Protein AF-A0A662S8I2-F1 (afdb_monomer)

Nearest PDB structures (foldseek):
  1de4-assembly2_G-2  TM=3.226E-01  e=2.485E+00  Homo sapiens
  5y8v-assembly4_D  TM=2.683E-01  e=1.606E+00  Homo sapiens
  8b0f-assembly1_B  TM=3.670E-01  e=4.637E+00  Homo sapiens
  6h04-assembly1_D  TM=2.759E-01  e=5.951E+00  Homo sapiens

Structure (mmCIF, N/CA/C/O backbone):
data_AF-A0A662S8I2-F1
#
_entry.id   AF-A0A662S8I2-F1
#
loop_
_atom_site.group_PDB
_atom_site.id
_atom_site.type_symbol
_atom_site.label_atom_id
_atom_site.label_alt_id
_atom_site.label_comp_id
_atom_site.label_asym_id
_atom_site.label_entity_id
_atom_site.label_seq_id
_atom_site.pdbx_PDB_ins_code
_atom_site.Cartn_x
_atom_site.Cartn_y
_atom_site.Cartn_z
_atom_site.occupancy
_atom_site.B_iso_or_equiv
_atom_site.auth_seq_id
_atom_site.auth_comp_id
_atom_site.auth_asym_id
_atom_site.auth_atom_id
_atom_site.pdbx_PDB_model_num
ATOM 1 N N . MET A 1 1 ? 33.371 -8.938 -12.521 1.00 45.00 1 MET A N 1
ATOM 2 C CA . MET A 1 1 ? 31.920 -8.757 -12.318 1.00 45.00 1 MET A CA 1
ATOM 3 C C . MET A 1 1 ? 31.201 -9.577 -13.360 1.00 45.00 1 MET A C 1
ATOM 5 O O . MET A 1 1 ? 31.272 -9.256 -14.539 1.00 45.00 1 MET A O 1
ATOM 9 N N . ASN A 1 2 ? 30.640 -10.706 -12.945 1.00 47.78 2 ASN A N 1
ATOM 10 C CA . ASN A 1 2 ? 29.998 -11.650 -13.845 1.00 47.78 2 ASN A CA 1
ATOM 11 C C . ASN A 1 2 ? 28.535 -11.199 -14.022 1.00 47.78 2 ASN A C 1
ATOM 13 O O . ASN A 1 2 ? 27.664 -11.604 -13.263 1.00 47.78 2 ASN A O 1
ATOM 17 N N . GLU A 1 3 ? 28.256 -10.326 -14.998 1.00 57.41 3 GLU A N 1
ATOM 18 C CA . GLU A 1 3 ? 26.888 -9.847 -15.317 1.00 57.41 3 GLU A CA 1
ATOM 19 C C . GLU A 1 3 ? 25.915 -10.981 -15.718 1.00 57.41 3 GLU A C 1
ATOM 21 O O . GLU A 1 3 ? 24.710 -10.778 -15.842 1.00 57.41 3 GLU A O 1
ATOM 26 N N . SER A 1 4 ? 26.432 -12.198 -15.887 1.00 59.97 4 SER A N 1
ATOM 27 C CA . SER A 1 4 ? 25.782 -13.375 -16.465 1.00 59.97 4 SER A CA 1
ATOM 28 C C . SER A 1 4 ? 24.692 -14.037 -15.606 1.00 59.97 4 SER A C 1
ATOM 30 O O . SER A 1 4 ? 24.066 -14.985 -16.075 1.00 59.97 4 SER A O 1
ATOM 32 N N . LYS A 1 5 ? 24.448 -13.589 -14.366 1.00 78.44 5 LYS A N 1
ATOM 33 C CA . LYS A 1 5 ? 23.486 -14.223 -13.436 1.00 78.44 5 LYS A CA 1
ATOM 34 C C . LYS A 1 5 ? 22.372 -13.290 -12.951 1.00 78.44 5 LYS A C 1
ATOM 36 O O . LYS A 1 5 ? 21.884 -13.428 -11.834 1.00 78.44 5 LYS A O 1
ATOM 41 N N . LYS A 1 6 ? 21.970 -12.321 -13.776 1.00 86.62 6 LYS A N 1
ATOM 42 C CA . LYS A 1 6 ? 20.881 -11.390 -13.453 1.00 86.62 6 LYS A CA 1
ATOM 43 C C . LYS A 1 6 ? 19.730 -11.516 -14.443 1.00 86.62 6 LYS A C 1
ATOM 45 O O . LYS A 1 6 ? 19.941 -11.601 -15.653 1.00 86.62 6 LYS A O 1
ATOM 50 N N . ARG A 1 7 ? 18.493 -11.489 -13.947 1.00 91.81 7 ARG A N 1
ATOM 51 C CA . ARG A 1 7 ? 17.269 -11.478 -14.756 1.00 91.81 7 ARG A CA 1
ATOM 52 C C . ARG A 1 7 ? 16.369 -10.333 -14.314 1.00 91.81 7 ARG A C 1
ATOM 54 O O . ARG A 1 7 ? 15.889 -10.325 -13.189 1.00 91.81 7 ARG A O 1
ATOM 61 N N . ILE A 1 8 ? 16.096 -9.401 -15.226 1.00 94.31 8 ILE A N 1
ATOM 62 C CA . ILE A 1 8 ? 15.197 -8.267 -14.983 1.00 94.31 8 ILE A CA 1
ATOM 63 C C . ILE A 1 8 ? 13.854 -8.516 -15.671 1.00 94.31 8 ILE A C 1
ATOM 65 O O . ILE A 1 8 ? 13.811 -8.909 -16.837 1.00 94.31 8 ILE A O 1
ATOM 69 N N . SER A 1 9 ? 12.761 -8.256 -14.959 1.00 95.12 9 SER A N 1
ATOM 70 C CA . SER A 1 9 ? 11.401 -8.192 -15.503 1.00 95.12 9 SER A CA 1
ATOM 71 C C . SER A 1 9 ? 10.768 -6.848 -15.158 1.00 95.12 9 SER A C 1
ATOM 73 O O . SER A 1 9 ? 10.925 -6.352 -14.043 1.00 95.12 9 SER A O 1
ATOM 75 N N . ILE A 1 10 ? 10.057 -6.250 -16.117 1.00 96.62 10 ILE A N 1
ATOM 76 C CA . ILE A 1 10 ? 9.395 -4.953 -15.948 1.00 96.62 10 ILE A CA 1
ATOM 77 C C . ILE A 1 10 ? 7.892 -5.143 -16.097 1.00 96.62 10 ILE A C 1
ATOM 79 O O . ILE A 1 10 ? 7.423 -5.621 -17.129 1.00 96.62 10 ILE A O 1
ATOM 83 N N . PHE A 1 11 ? 7.144 -4.694 -15.096 1.00 97.50 11 PHE A N 1
ATOM 84 C CA . PHE A 1 11 ? 5.689 -4.646 -15.123 1.00 97.50 11 PHE A CA 1
ATOM 85 C C . PHE A 1 11 ? 5.207 -3.198 -15.081 1.00 97.50 11 PHE A C 1
ATOM 87 O O . PHE A 1 11 ? 5.852 -2.315 -14.509 1.00 97.50 11 PHE A O 1
ATOM 94 N N . THR A 1 12 ? 4.052 -2.953 -15.695 1.00 97.56 12 THR A N 1
ATOM 95 C CA . THR A 1 12 ? 3.371 -1.656 -15.648 1.00 97.56 12 THR A CA 1
ATOM 96 C C . THR A 1 12 ? 2.039 -1.824 -14.941 1.00 97.56 12 THR A C 1
ATOM 98 O O . THR A 1 12 ? 1.290 -2.753 -15.232 1.00 97.56 12 TH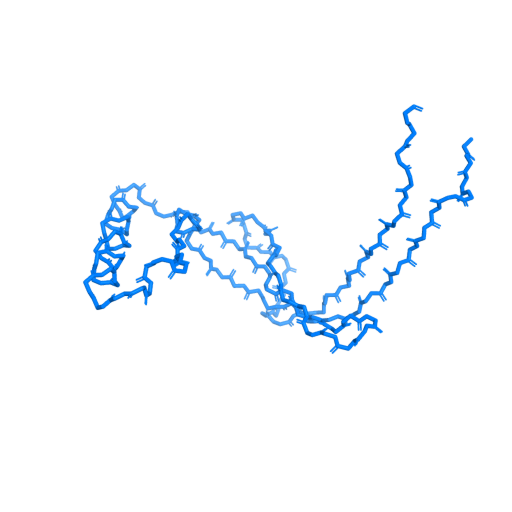R A O 1
ATOM 101 N N . GLY A 1 13 ? 1.746 -0.911 -14.025 1.00 96.88 13 GLY A N 1
ATOM 102 C CA . GLY A 1 13 ? 0.522 -0.898 -13.244 1.00 96.88 13 GLY A CA 1
ATOM 103 C C . GLY A 1 13 ? 0.056 0.517 -12.939 1.00 96.88 13 GLY A C 1
ATOM 104 O O . GLY A 1 13 ? 0.516 1.502 -13.530 1.00 96.88 13 GLY A O 1
ATOM 105 N N . GLN A 1 14 ? -0.860 0.614 -11.987 1.00 97.94 14 GLN A N 1
ATOM 106 C CA . GLN A 1 14 ? -1.355 1.878 -11.454 1.00 97.94 14 GLN A CA 1
ATOM 107 C C . GLN A 1 14 ? -1.008 1.967 -9.973 1.00 97.94 14 GLN A C 1
ATOM 109 O O . GLN A 1 14 ? -0.988 0.953 -9.279 1.00 97.94 14 GLN A O 1
ATOM 114 N N . ALA A 1 15 ? -0.728 3.177 -9.507 1.00 97.56 15 ALA A N 1
ATOM 115 C CA . ALA A 1 15 ? -0.581 3.486 -8.097 1.00 97.56 15 ALA A CA 1
ATOM 116 C C . ALA A 1 15 ? -1.636 4.512 -7.695 1.00 97.56 15 ALA A C 1
ATOM 118 O O . ALA A 1 15 ? -1.753 5.561 -8.334 1.00 97.56 15 ALA A O 1
ATOM 119 N N . ARG A 1 16 ? -2.374 4.211 -6.628 1.00 97.50 16 ARG A N 1
ATOM 120 C CA . ARG A 1 16 ? -3.268 5.163 -5.976 1.00 97.50 16 ARG A CA 1
ATOM 121 C C . ARG A 1 16 ? -2.565 5.753 -4.759 1.00 97.50 16 ARG A C 1
ATOM 123 O O . ARG A 1 16 ? -2.246 5.030 -3.819 1.00 97.50 16 ARG A O 1
ATOM 130 N N . ILE A 1 17 ? -2.322 7.054 -4.794 1.00 96.44 17 ILE A N 1
ATOM 131 C CA . ILE A 1 17 ? -1.761 7.830 -3.694 1.00 96.44 17 ILE A CA 1
ATOM 132 C C . ILE A 1 17 ? -2.855 8.041 -2.649 1.00 96.44 17 ILE A C 1
ATOM 134 O O . ILE A 1 17 ? -3.980 8.421 -2.977 1.00 96.44 17 ILE A O 1
ATOM 138 N N . GLY A 1 18 ? -2.529 7.772 -1.390 1.00 92.75 18 GLY A N 1
ATOM 139 C CA . GLY A 1 18 ? -3.428 7.962 -0.264 1.00 92.75 18 GLY A CA 1
ATOM 140 C C . GLY A 1 18 ? -2.687 8.414 0.984 1.00 92.75 18 GLY A C 1
ATOM 141 O O . GLY A 1 18 ? -1.491 8.172 1.147 1.00 92.75 18 GLY A O 1
ATOM 142 N N . GLU A 1 19 ? -3.428 9.066 1.872 1.00 91.06 19 GLU A N 1
ATOM 143 C CA . GLU A 1 19 ? -2.975 9.404 3.217 1.00 91.06 19 GLU A CA 1
ATOM 144 C C . GLU A 1 19 ? -3.435 8.323 4.191 1.00 91.06 19 GLU A C 1
ATOM 146 O O . GLU A 1 19 ? -4.607 7.942 4.216 1.00 91.06 19 GLU A O 1
ATOM 151 N N . ILE A 1 20 ? -2.512 7.857 5.024 1.00 87.44 20 ILE A N 1
ATOM 152 C CA . ILE A 1 20 ? -2.800 7.014 6.176 1.00 87.44 20 ILE A CA 1
ATOM 153 C C . ILE A 1 20 ? -2.261 7.674 7.442 1.00 87.44 20 ILE A C 1
ATOM 155 O O . ILE A 1 20 ? -1.366 8.520 7.415 1.00 87.44 20 ILE A O 1
ATOM 159 N N . LEU A 1 21 ? -2.813 7.268 8.577 1.00 81.69 21 LEU A N 1
ATOM 160 C CA . LEU A 1 21 ? -2.296 7.658 9.882 1.00 81.69 21 LEU A CA 1
ATOM 161 C C . LEU A 1 21 ? -1.154 6.697 10.215 1.00 81.69 21 LEU A C 1
ATOM 163 O O . LEU A 1 21 ? -1.388 5.493 10.354 1.00 81.69 21 LEU A O 1
ATOM 167 N N . GLY A 1 22 ? 0.078 7.208 10.279 1.00 70.75 22 GLY A N 1
ATOM 168 C CA . GLY A 1 22 ? 1.289 6.387 10.378 1.00 70.75 22 GLY A CA 1
ATOM 169 C C . GLY A 1 22 ? 1.252 5.419 11.561 1.00 70.75 22 GLY A C 1
ATOM 170 O O . GLY A 1 22 ? 1.587 4.244 11.420 1.00 70.75 22 GLY A O 1
ATOM 171 N N . GLU A 1 23 ? 0.731 5.868 12.698 1.00 71.75 23 GLU A N 1
ATOM 172 C CA . GLU A 1 23 ? 0.592 5.088 13.929 1.00 71.75 23 GLU A CA 1
ATOM 173 C C . GLU A 1 23 ? -0.447 3.957 13.810 1.00 71.75 23 GLU A C 1
ATOM 175 O O . GLU A 1 23 ? -0.365 2.958 14.529 1.00 71.75 23 GLU A O 1
ATOM 180 N N . LEU A 1 24 ? -1.401 4.071 12.878 1.00 68.81 24 LEU A N 1
ATOM 181 C CA . LEU A 1 24 ? -2.428 3.055 12.640 1.00 68.81 24 LEU A CA 1
ATOM 182 C C . LEU A 1 24 ? -1.975 1.943 11.689 1.00 68.81 24 LEU A C 1
ATOM 184 O O . LEU A 1 24 ? -2.668 0.937 11.587 1.00 68.81 24 LEU A O 1
ATOM 188 N N . THR A 1 25 ? -0.808 2.062 11.045 1.00 66.75 25 THR A N 1
ATOM 189 C CA . THR A 1 25 ? -0.235 0.970 10.225 1.00 66.75 25 THR A CA 1
ATOM 190 C C . THR A 1 25 ? 0.006 -0.311 11.026 1.00 66.75 25 THR A C 1
ATOM 192 O O . THR A 1 25 ? -0.031 -1.404 10.470 1.00 66.75 25 THR A O 1
ATOM 195 N N . SER A 1 26 ? 0.204 -0.183 12.341 1.00 66.00 26 SER A N 1
ATOM 196 C CA . SER A 1 26 ? 0.350 -1.304 13.278 1.00 66.00 26 SER A CA 1
ATOM 197 C C . SER A 1 26 ? -0.967 -2.030 13.583 1.00 66.00 26 SER A C 1
ATOM 199 O O . SER A 1 26 ? -0.970 -3.125 14.151 1.00 66.00 26 SER A O 1
ATOM 201 N N . ILE A 1 27 ? -2.102 -1.429 13.220 1.00 75.06 27 ILE A N 1
ATOM 202 C CA . ILE A 1 27 ? -3.427 -1.966 13.488 1.00 75.06 27 ILE A CA 1
ATOM 203 C C . ILE A 1 27 ? -3.843 -2.853 12.317 1.00 75.06 27 ILE A C 1
ATOM 205 O O . ILE A 1 27 ? -4.490 -2.416 11.369 1.00 75.06 27 ILE A O 1
ATOM 209 N N . GLN A 1 28 ? -3.488 -4.130 12.413 1.00 81.00 28 GLN A N 1
ATOM 210 C CA . GLN A 1 28 ? -3.876 -5.142 11.439 1.00 81.00 28 GLN A CA 1
ATOM 211 C C . GLN A 1 28 ? -4.855 -6.144 12.058 1.00 81.00 28 GLN A C 1
ATOM 213 O O . GLN A 1 28 ? -4.653 -6.634 13.174 1.00 81.00 28 GLN A O 1
ATOM 218 N N . LEU A 1 29 ? -5.930 -6.446 11.326 1.00 88.31 29 LEU A N 1
ATOM 219 C CA . LEU A 1 29 ? -6.786 -7.591 11.626 1.00 88.31 29 LEU A CA 1
ATOM 220 C C . LEU A 1 29 ? -6.072 -8.859 11.168 1.00 88.31 29 LEU A C 1
ATOM 222 O O . LEU A 1 29 ? -5.616 -8.946 10.027 1.00 88.31 29 LEU A O 1
ATOM 226 N N . ARG A 1 30 ? -5.973 -9.834 12.065 1.00 90.69 30 ARG A N 1
ATOM 227 C CA . ARG A 1 30 ? -5.355 -11.131 11.795 1.00 90.69 30 ARG A CA 1
ATOM 228 C C . ARG A 1 30 ? -6.447 -12.167 11.514 1.00 90.69 30 ARG A C 1
ATOM 230 O O . ARG A 1 30 ? -7.573 -11.981 11.977 1.00 90.69 30 ARG A O 1
ATOM 237 N N . PRO A 1 31 ? -6.159 -13.269 10.806 1.00 91.44 31 PRO A N 1
ATOM 238 C CA . PRO A 1 31 ? -7.155 -14.309 10.541 1.00 91.44 31 PRO A CA 1
ATOM 239 C C . PRO A 1 31 ? -7.856 -14.827 11.807 1.00 91.44 31 PRO A C 1
ATOM 241 O O . PRO A 1 31 ? -9.065 -15.053 11.800 1.00 91.44 31 PRO A O 1
ATOM 244 N N . GLU A 1 32 ? -7.134 -14.940 12.924 1.00 92.50 32 GLU A N 1
ATOM 245 C CA . GLU A 1 32 ? -7.673 -15.433 14.197 1.00 92.50 32 GLU A CA 1
ATOM 246 C C . GLU A 1 32 ? -8.727 -14.488 14.785 1.00 92.50 32 GLU A C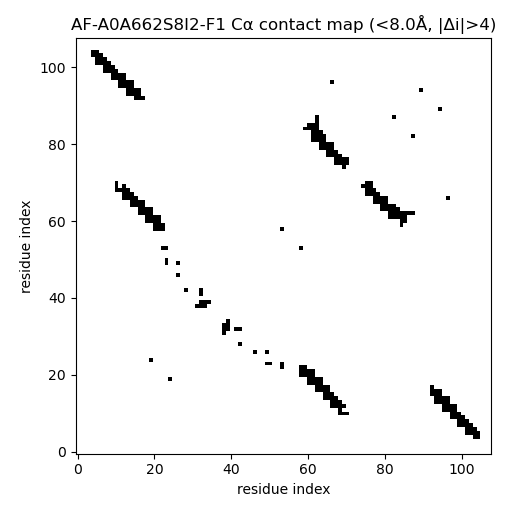 1
ATOM 248 O O . GLU A 1 32 ? -9.636 -14.933 15.491 1.00 92.50 32 GLU A O 1
ATOM 253 N N . ASP A 1 33 ? -8.647 -13.193 14.466 1.00 95.25 33 ASP A N 1
ATOM 254 C CA . ASP A 1 33 ? -9.622 -12.194 14.899 1.00 95.25 33 ASP A CA 1
ATOM 255 C C . ASP A 1 33 ? -11.010 -12.432 14.252 1.00 95.25 33 ASP A C 1
ATOM 257 O O . ASP A 1 33 ? -12.010 -11.929 14.755 1.00 95.25 33 ASP A O 1
ATOM 261 N N . PHE A 1 34 ? -11.104 -13.253 13.196 1.00 95.19 34 PHE A N 1
ATOM 262 C CA . PHE A 1 34 ? -12.362 -13.644 12.538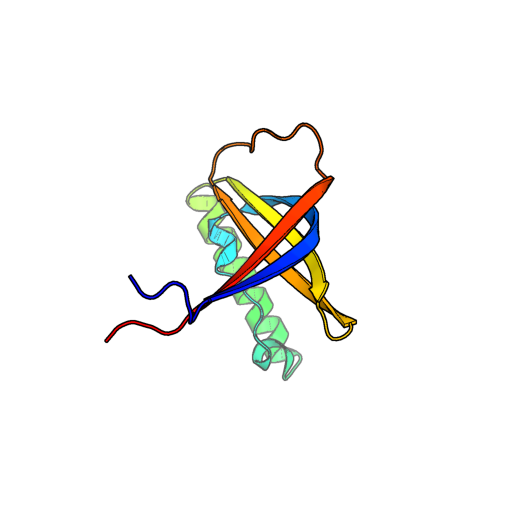 1.00 95.19 34 PHE A CA 1
ATOM 263 C C . PHE A 1 34 ? -12.859 -15.048 12.922 1.00 95.19 34 PHE A C 1
ATOM 265 O O . PHE A 1 34 ? -13.849 -15.525 12.371 1.00 95.19 34 PHE A O 1
ATOM 272 N N . SER A 1 35 ? -12.205 -15.718 13.874 1.00 96.31 35 SER A N 1
ATOM 273 C CA . SER A 1 35 ? -12.539 -17.098 14.270 1.00 96.31 35 SER A CA 1
ATOM 274 C C . SER A 1 35 ? -13.890 -17.244 14.985 1.00 96.31 35 SER A C 1
ATOM 276 O O . SER A 1 35 ? -14.457 -18.334 15.021 1.00 96.31 35 SER A O 1
ATOM 278 N N . SER A 1 36 ? -14.416 -16.167 15.577 1.00 97.50 36 SER A N 1
ATOM 279 C CA . SER A 1 36 ? -15.718 -16.148 16.253 1.00 97.50 36 SER A CA 1
ATOM 280 C C . SER A 1 36 ? -16.241 -14.715 16.430 1.00 97.50 36 SER A C 1
ATOM 282 O O . SER A 1 36 ? -15.451 -13.767 16.389 1.00 97.50 36 SER A O 1
ATOM 284 N N . PRO A 1 37 ? -17.547 -14.525 16.712 1.00 95.44 37 PRO A N 1
ATOM 285 C CA . PRO A 1 37 ? -18.099 -13.201 17.011 1.00 95.44 37 PRO A CA 1
ATOM 286 C C . PRO A 1 37 ? -17.395 -12.498 18.180 1.00 95.44 37 PRO A C 1
ATOM 288 O O . PRO A 1 37 ? -17.153 -11.295 18.124 1.00 95.44 37 PRO A O 1
ATOM 291 N N . VAL A 1 38 ? -17.017 -13.249 19.220 1.00 97.12 38 VAL A N 1
ATOM 292 C CA . VAL A 1 38 ? -16.312 -12.703 20.391 1.00 97.12 38 VAL A CA 1
ATOM 293 C C . VAL A 1 38 ? -14.886 -12.283 20.023 1.00 97.12 38 VAL A C 1
ATOM 295 O O . VAL A 1 38 ? -14.447 -11.206 20.421 1.00 97.12 38 VAL A O 1
ATOM 298 N N . ALA A 1 39 ? -14.170 -13.084 19.224 1.00 95.94 39 ALA A N 1
ATOM 299 C CA . ALA A 1 39 ? -12.833 -12.727 18.741 1.00 95.94 39 ALA A CA 1
ATOM 300 C C . ALA A 1 39 ? -12.844 -11.416 17.941 1.00 95.94 39 ALA A C 1
ATOM 302 O O . ALA A 1 39 ? -12.004 -10.545 18.178 1.00 95.94 39 ALA A O 1
ATOM 303 N N . LEU A 1 40 ? -13.854 -11.229 17.088 1.00 95.94 40 LEU A N 1
ATOM 304 C CA . LEU A 1 40 ? -14.010 -10.002 16.315 1.00 95.94 40 LEU A CA 1
ATOM 305 C C . LEU A 1 40 ? -14.286 -8.795 17.220 1.00 95.94 40 LEU A C 1
ATOM 307 O O . LEU A 1 40 ? -13.672 -7.743 17.053 1.00 95.94 40 LEU A O 1
ATOM 311 N N . GLN A 1 41 ? -15.157 -8.949 18.221 1.00 95.06 41 GLN A N 1
ATOM 312 C CA . GLN A 1 41 ? -15.423 -7.898 19.210 1.00 95.06 41 GLN A CA 1
ATOM 313 C C . GLN A 1 41 ? -14.160 -7.511 19.997 1.00 95.06 41 GLN A C 1
ATOM 315 O O . GLN A 1 41 ? -13.905 -6.322 20.218 1.00 95.06 41 GLN A O 1
ATOM 320 N N . MET A 1 42 ? -13.330 -8.491 20.375 1.00 95.38 42 MET A N 1
ATOM 321 C CA . MET A 1 42 ? -12.040 -8.233 21.024 1.00 95.38 42 MET A CA 1
ATOM 322 C C . MET A 1 42 ? -11.077 -7.486 20.096 1.00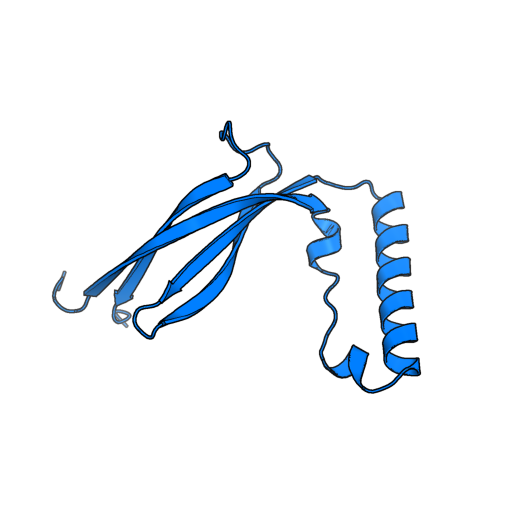 95.38 42 MET A C 1
ATOM 324 O O . MET A 1 42 ? -10.403 -6.547 20.527 1.00 95.38 42 MET A O 1
ATOM 328 N N . ALA A 1 43 ? -11.025 -7.863 18.818 1.00 94.50 43 ALA A N 1
ATOM 329 C CA . ALA A 1 43 ? -10.192 -7.191 17.832 1.00 94.50 43 ALA A CA 1
ATOM 330 C C . ALA A 1 43 ? -10.631 -5.738 17.613 1.00 94.50 43 ALA A C 1
ATOM 332 O O . ALA A 1 43 ? -9.797 -4.842 17.703 1.00 94.50 43 ALA A O 1
ATOM 333 N N . ILE A 1 44 ? -11.932 -5.479 17.445 1.00 92.81 44 ILE A N 1
ATOM 334 C CA . ILE A 1 44 ? -12.485 -4.118 17.337 1.00 92.81 44 ILE A CA 1
ATOM 335 C C . ILE A 1 44 ? -12.133 -3.286 18.577 1.00 92.81 44 ILE A C 1
ATOM 337 O O . ILE A 1 44 ? -11.681 -2.149 18.449 1.00 92.81 44 ILE A O 1
ATOM 341 N N . SER A 1 45 ? -12.262 -3.858 19.776 1.00 93.38 45 SER A N 1
ATOM 342 C CA . SER A 1 45 ? -11.897 -3.169 21.022 1.00 93.38 45 SER A CA 1
ATOM 343 C C . SER A 1 45 ? -10.409 -2.795 21.060 1.00 93.38 45 SER A C 1
ATOM 345 O O . SER A 1 45 ? -10.048 -1.691 21.470 1.00 93.38 45 SER A O 1
ATOM 347 N N . ARG A 1 46 ? -9.525 -3.684 20.583 1.00 90.44 46 ARG A N 1
ATOM 348 C CA . ARG A 1 46 ? -8.082 -3.417 20.457 1.00 90.44 46 ARG A CA 1
ATOM 349 C C . ARG A 1 46 ? -7.800 -2.269 19.484 1.00 90.44 46 ARG A C 1
ATOM 351 O O . ARG A 1 46 ? -6.999 -1.397 19.814 1.00 90.44 46 ARG A O 1
ATOM 358 N N . ILE A 1 47 ? -8.475 -2.252 18.332 1.00 89.00 47 ILE A N 1
ATOM 359 C CA . ILE A 1 47 ? -8.386 -1.175 17.332 1.00 89.00 47 ILE A CA 1
ATOM 360 C C . ILE A 1 47 ? -8.808 0.160 17.954 1.00 89.00 47 ILE A C 1
ATOM 362 O O . ILE A 1 47 ? -8.073 1.141 17.870 1.00 89.00 47 ILE A O 1
ATOM 366 N N . TYR A 1 48 ? -9.961 0.184 18.625 1.00 88.31 48 TYR A N 1
ATOM 367 C CA . TYR A 1 48 ? -10.492 1.382 19.271 1.00 88.31 48 TYR A CA 1
ATOM 368 C C . TYR A 1 48 ? -9.535 1.948 20.329 1.00 88.31 48 TYR A C 1
ATOM 370 O O . TYR A 1 48 ? -9.227 3.138 20.324 1.00 88.31 48 TYR A O 1
ATOM 378 N N . ASN A 1 49 ? -8.982 1.091 21.188 1.00 87.56 49 ASN A N 1
ATOM 379 C CA . ASN A 1 49 ? -8.017 1.516 22.202 1.00 87.56 49 ASN A CA 1
ATOM 380 C C . ASN A 1 49 ? -6.719 2.065 21.591 1.00 87.56 49 ASN A C 1
ATOM 382 O O . ASN A 1 49 ? -6.131 3.002 22.132 1.00 87.56 49 ASN A O 1
ATOM 386 N N . ALA A 1 50 ? -6.257 1.494 20.477 1.00 83.88 50 ALA A N 1
ATOM 387 C CA . ALA A 1 50 ? -5.098 2.013 19.760 1.00 83.88 50 ALA A CA 1
ATOM 388 C C . ALA A 1 50 ? -5.393 3.384 19.126 1.00 83.88 50 ALA A C 1
ATOM 390 O O . ALA A 1 50 ? -4.570 4.289 19.246 1.00 83.88 50 ALA A O 1
ATOM 391 N N . LEU A 1 51 ? -6.587 3.574 18.549 1.00 83.00 51 LEU A N 1
ATOM 392 C CA . LEU A 1 51 ? -7.037 4.866 18.017 1.00 83.00 51 LEU A CA 1
ATOM 393 C C . LEU A 1 51 ? -7.040 5.962 19.090 1.00 83.00 51 LEU A C 1
ATOM 395 O O . LEU A 1 51 ? -6.502 7.042 18.852 1.00 83.00 51 LEU A O 1
ATOM 399 N N . LEU A 1 52 ? -7.597 5.680 20.273 1.00 85.69 52 LEU A N 1
ATOM 400 C CA . LEU A 1 52 ? -7.625 6.634 21.388 1.00 85.69 52 LEU A CA 1
ATOM 401 C C . LEU A 1 52 ? -6.216 7.044 21.835 1.00 85.69 52 LEU A C 1
ATOM 403 O O . LEU A 1 52 ? -5.935 8.231 21.974 1.00 85.69 52 LEU A O 1
ATOM 407 N N . LYS A 1 53 ? -5.302 6.080 21.988 1.00 81.94 53 LYS A N 1
ATOM 408 C CA . LYS A 1 53 ? -3.908 6.365 22.370 1.00 81.94 53 LYS A CA 1
ATOM 409 C C . LYS A 1 53 ? -3.169 7.208 21.330 1.00 81.94 53 LYS A C 1
ATOM 411 O O . LYS A 1 53 ? -2.314 8.014 21.690 1.00 81.94 53 LYS A O 1
ATOM 416 N N . SER A 1 54 ? -3.464 7.010 20.048 1.00 77.31 54 SER A N 1
ATOM 417 C CA . SER A 1 54 ? -2.845 7.790 18.975 1.00 77.31 54 SER A CA 1
ATOM 418 C C . SER A 1 54 ? -3.419 9.207 18.874 1.00 77.31 54 SER A C 1
ATOM 420 O O . SER A 1 54 ? -2.672 10.132 18.574 1.00 77.31 54 SER A O 1
ATOM 422 N N . LEU A 1 55 ? -4.701 9.410 19.206 1.00 81.00 55 LEU A N 1
ATOM 423 C CA . LEU A 1 55 ? -5.298 10.748 19.325 1.00 81.00 55 LEU A CA 1
ATOM 424 C C . LEU A 1 55 ? -4.598 11.596 20.398 1.00 81.00 55 LEU A C 1
ATOM 426 O O . LEU A 1 55 ? -4.318 12.766 20.157 1.00 81.00 55 LEU A O 1
ATOM 430 N N . GLU A 1 56 ? -4.276 11.005 21.552 1.00 79.75 56 GLU A N 1
ATOM 431 C CA . GLU A 1 56 ? -3.580 11.695 22.652 1.00 79.75 56 GLU A CA 1
ATOM 432 C C . GLU A 1 56 ? -2.149 12.117 22.287 1.00 79.75 56 GLU A C 1
ATOM 434 O O . GLU A 1 56 ? -1.672 13.155 22.742 1.00 79.75 56 GLU A O 1
ATOM 439 N N . LYS A 1 57 ? -1.455 11.325 21.461 1.00 73.12 57 LYS A N 1
ATOM 440 C CA . LYS A 1 57 ? -0.077 11.603 21.020 1.00 73.12 57 LYS A CA 1
ATOM 441 C C . LYS A 1 57 ? 0.008 12.544 19.815 1.00 73.12 57 LYS A C 1
ATOM 443 O O . LYS A 1 57 ? 1.089 13.061 19.537 1.00 73.12 57 LYS A O 1
ATOM 448 N N . GLY A 1 58 ? -1.113 12.774 19.132 1.00 70.69 58 GLY A N 1
ATOM 449 C CA . GLY A 1 58 ? -1.157 13.431 17.831 1.00 70.69 58 GLY A CA 1
ATOM 450 C C . GLY A 1 58 ? -0.786 12.467 16.702 1.00 70.69 58 GLY A C 1
ATOM 451 O O . GLY A 1 58 ? 0.071 11.598 16.855 1.00 70.69 58 GLY A O 1
ATOM 452 N N . PHE A 1 59 ? -1.446 12.623 15.555 1.00 72.50 59 PHE A N 1
ATOM 453 C CA . PHE A 1 59 ? -1.185 11.791 14.384 1.00 72.50 59 PHE A CA 1
ATOM 454 C C . PHE A 1 59 ? -0.145 12.418 13.474 1.00 72.50 59 PHE A C 1
ATOM 456 O O . PHE A 1 59 ? -0.250 13.600 13.126 1.00 72.50 59 PHE A O 1
ATOM 463 N N . LYS A 1 60 ? 0.781 11.594 12.987 1.00 79.00 60 LYS A N 1
ATOM 464 C CA . LYS A 1 60 ? 1.586 11.953 11.830 1.00 79.00 60 LYS A CA 1
ATOM 465 C C . LYS A 1 60 ? 0.951 11.391 10.569 1.00 79.00 60 LYS A C 1
ATOM 467 O O . LYS A 1 60 ? 0.650 10.198 10.462 1.00 79.00 60 LYS A O 1
ATOM 472 N N . LYS A 1 61 ? 0.734 12.278 9.600 1.00 84.88 61 LYS A N 1
ATOM 473 C CA . LYS A 1 61 ? 0.326 11.867 8.260 1.00 84.88 61 LYS A CA 1
ATOM 474 C C . LYS A 1 61 ? 1.458 11.077 7.622 1.00 84.88 61 LYS A C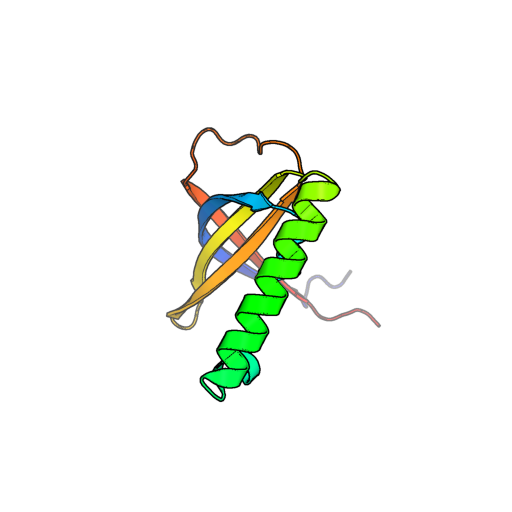 1
ATOM 476 O O . LYS A 1 61 ? 2.622 11.450 7.737 1.00 84.88 61 LYS A O 1
ATOM 481 N N . LYS A 1 62 ? 1.092 10.003 6.936 1.00 90.38 62 LYS A N 1
ATOM 482 C CA . LYS A 1 62 ? 1.997 9.204 6.126 1.00 90.38 62 LYS A CA 1
ATOM 483 C C . LYS A 1 62 ? 1.347 8.966 4.775 1.00 90.38 62 LYS A C 1
ATOM 485 O O . LYS A 1 62 ? 0.183 8.580 4.707 1.00 90.38 62 LYS A O 1
ATOM 490 N N . TYR A 1 63 ? 2.084 9.212 3.708 1.00 93.25 63 TYR A N 1
ATOM 491 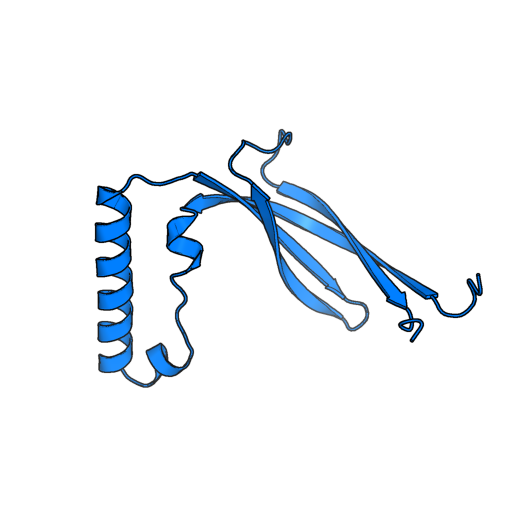C CA . TYR A 1 63 ? 1.617 8.999 2.351 1.00 93.25 63 TYR A CA 1
ATOM 492 C C . TYR A 1 63 ? 2.041 7.613 1.884 1.00 93.25 63 TYR A C 1
ATOM 494 O O . TYR A 1 63 ? 3.160 7.163 2.135 1.00 93.25 63 TYR A O 1
ATOM 502 N N . VAL A 1 64 ? 1.139 6.926 1.194 1.00 94.69 64 VAL A N 1
ATOM 503 C CA . VAL A 1 64 ? 1.398 5.615 0.601 1.00 94.69 64 VAL A CA 1
ATOM 504 C C . VAL A 1 64 ? 0.877 5.565 -0.826 1.00 94.69 64 VAL A C 1
ATOM 506 O O . VAL A 1 64 ? -0.101 6.227 -1.169 1.00 94.69 64 VAL A O 1
ATOM 509 N N . ALA A 1 65 ? 1.524 4.754 -1.655 1.00 96.50 65 ALA A N 1
ATOM 510 C CA . ALA A 1 65 ? 1.036 4.376 -2.972 1.00 96.50 65 ALA A CA 1
ATOM 511 C C . ALA A 1 65 ? 0.552 2.923 -2.931 1.00 96.50 65 ALA A C 1
ATOM 513 O O . ALA A 1 65 ? 1.368 2.011 -2.818 1.00 96.50 65 ALA A O 1
ATOM 514 N N . GLU A 1 66 ? -0.755 2.692 -3.057 1.00 96.75 66 GLU A N 1
ATOM 515 C CA . GLU A 1 66 ? -1.289 1.353 -3.328 1.00 96.75 66 GLU A CA 1
ATOM 516 C C . GLU A 1 66 ? 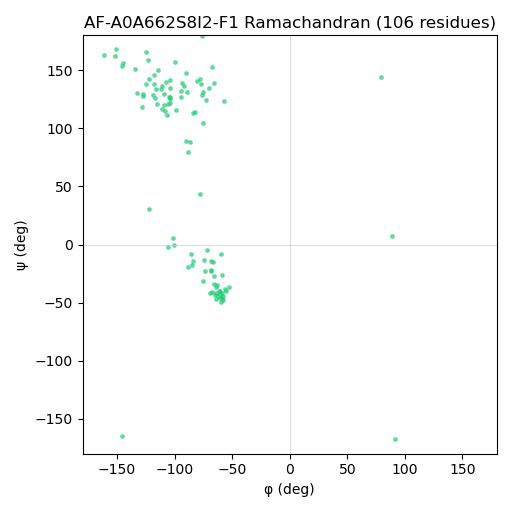-1.034 1.018 -4.802 1.00 96.75 66 GLU A C 1
ATOM 518 O O . GLU A 1 66 ? -1.692 1.551 -5.696 1.00 96.75 66 GLU A O 1
ATOM 523 N N . VAL A 1 67 ? -0.049 0.161 -5.057 1.00 97.88 67 VAL A N 1
ATOM 524 C CA . VAL A 1 67 ? 0.336 -0.308 -6.387 1.00 97.88 67 VAL A CA 1
ATOM 525 C C . VAL A 1 67 ? -0.470 -1.551 -6.742 1.00 97.88 67 VAL A C 1
ATOM 527 O O . VAL A 1 67 ? -0.520 -2.510 -5.974 1.00 97.88 67 VAL A O 1
ATOM 530 N N . ARG A 1 68 ? -1.045 -1.559 -7.945 1.00 98.12 68 ARG A N 1
ATOM 531 C CA . ARG A 1 68 ? -1.747 -2.699 -8.538 1.00 98.12 68 ARG A CA 1
ATOM 532 C C . ARG A 1 68 ? -1.205 -2.996 -9.930 1.00 98.12 68 ARG A C 1
ATOM 534 O O . ARG A 1 68 ? -1.150 -2.099 -10.776 1.00 98.12 68 ARG A O 1
ATOM 541 N N . PHE A 1 69 ? -0.854 -4.252 -10.187 1.00 97.88 69 PHE A N 1
ATOM 542 C CA . PHE A 1 69 ? -0.440 -4.730 -11.509 1.00 97.88 69 PHE A CA 1
ATOM 543 C C . PHE A 1 69 ? -0.789 -6.213 -11.706 1.00 97.88 69 PHE A C 1
ATOM 545 O O . PHE A 1 69 ? -1.154 -6.907 -10.759 1.00 97.88 69 PHE A O 1
ATOM 552 N N . THR A 1 70 ? -0.678 -6.693 -12.943 1.00 97.62 70 THR A N 1
ATOM 553 C CA . THR A 1 70 ? -0.832 -8.114 -13.282 1.00 97.62 70 THR A CA 1
ATOM 554 C C . THR A 1 70 ? 0.543 -8.727 -13.528 1.00 97.62 70 THR A C 1
ATOM 556 O O . THR A 1 70 ? 1.318 -8.181 -14.317 1.00 97.62 70 THR A O 1
ATOM 559 N N . ASP A 1 71 ? 0.862 -9.827 -12.845 1.00 96.25 71 ASP A N 1
ATOM 560 C CA . ASP A 1 71 ? 2.139 -10.528 -13.017 1.00 96.25 71 ASP A CA 1
ATOM 561 C C . ASP A 1 71 ? 2.189 -11.356 -14.319 1.00 96.25 71 ASP A C 1
ATOM 563 O O . ASP A 1 71 ? 1.236 -11.411 -15.098 1.00 96.25 71 ASP A O 1
ATOM 567 N N . ALA A 1 72 ? 3.321 -12.021 -14.565 1.00 94.62 72 ALA A N 1
ATOM 568 C CA . ALA A 1 72 ? 3.528 -12.826 -15.771 1.00 94.62 72 ALA A CA 1
ATOM 569 C C . ALA A 1 72 ? 2.654 -14.096 -15.839 1.00 94.62 72 ALA A C 1
ATOM 571 O O . ALA A 1 72 ? 2.554 -14.704 -16.903 1.00 94.62 72 ALA A O 1
ATOM 572 N N . LEU A 1 73 ? 2.039 -14.501 -14.724 1.00 96.44 73 LEU A N 1
ATOM 573 C CA . LEU A 1 73 ? 1.165 -15.671 -14.615 1.00 96.44 73 LEU A CA 1
ATOM 574 C C . LEU A 1 73 ? -0.326 -15.288 -14.633 1.00 96.44 73 LEU A C 1
ATOM 576 O O . LEU A 1 73 ? -1.182 -16.167 -14.575 1.00 96.44 73 LEU A O 1
ATOM 580 N N . GLY A 1 74 ? -0.646 -13.994 -14.739 1.00 95.88 74 GLY A N 1
ATOM 581 C CA . GLY A 1 74 ? -2.016 -13.484 -14.758 1.00 95.88 74 GLY A CA 1
ATOM 582 C C . GLY A 1 74 ? -2.595 -13.164 -13.377 1.00 95.88 74 GLY A C 1
ATOM 583 O O . GLY A 1 74 ? -3.778 -12.831 -13.284 1.00 95.88 74 GLY A O 1
ATOM 584 N N . ASN A 1 75 ? -1.800 -13.222 -12.305 1.00 96.94 75 ASN A N 1
ATOM 585 C CA . ASN A 1 75 ? -2.271 -12.891 -10.962 1.00 96.94 75 ASN A CA 1
ATOM 586 C C . ASN A 1 75 ? -2.345 -11.375 -10.764 1.00 96.94 75 ASN A C 1
ATOM 588 O O . ASN A 1 75 ? -1.471 -10.625 -11.202 1.00 96.94 75 ASN A O 1
ATOM 592 N N . ASN A 1 76 ? -3.374 -10.921 -10.047 1.00 96.06 76 ASN A N 1
ATOM 593 C CA . ASN A 1 76 ? -3.487 -9.531 -9.614 1.00 96.06 76 ASN A CA 1
ATOM 594 C C . ASN A 1 76 ? -2.663 -9.335 -8.339 1.00 96.06 76 ASN A C 1
ATOM 596 O O . ASN A 1 76 ? -2.995 -9.896 -7.295 1.00 96.06 76 ASN A O 1
ATOM 600 N N . VAL A 1 77 ? -1.605 -8.539 -8.427 1.00 97.12 77 VAL A N 1
ATOM 601 C CA . VAL A 1 77 ? -0.716 -8.245 -7.306 1.00 97.12 77 VAL A CA 1
ATOM 602 C C . VAL A 1 77 ? -1.013 -6.836 -6.812 1.00 97.12 77 VAL A C 1
ATOM 604 O O . VAL A 1 77 ? -1.015 -5.880 -7.592 1.00 97.12 77 VAL A O 1
ATOM 607 N N . VAL A 1 78 ? -1.266 -6.715 -5.508 1.00 96.19 78 VAL A N 1
ATOM 608 C CA . VAL A 1 78 ? -1.529 -5.442 -4.830 1.00 96.19 78 VAL A CA 1
ATOM 609 C C . VAL A 1 78 ? -0.599 -5.318 -3.636 1.00 96.19 78 VAL A C 1
ATOM 611 O O . VAL A 1 78 ? -0.532 -6.226 -2.810 1.00 96.19 78 VAL A O 1
ATOM 614 N N . PHE A 1 79 ? 0.117 -4.204 -3.543 1.00 94.88 79 PHE A N 1
ATOM 615 C CA . PHE A 1 79 ? 0.996 -3.902 -2.415 1.00 94.88 79 PHE A CA 1
ATOM 616 C C . PHE A 1 79 ? 1.115 -2.390 -2.217 1.00 94.88 79 PHE A C 1
ATOM 618 O O . PHE A 1 79 ? 0.793 -1.614 -3.114 1.00 94.88 79 PHE A O 1
ATOM 625 N N . ALA A 1 80 ? 1.574 -1.961 -1.043 1.00 92.75 80 ALA A N 1
ATOM 626 C CA . ALA A 1 80 ? 1.774 -0.550 -0.734 1.00 92.75 80 ALA A CA 1
ATOM 627 C C . ALA A 1 80 ? 3.260 -0.174 -0.788 1.00 92.75 80 ALA A C 1
ATOM 629 O O . ALA A 1 80 ? 4.114 -0.933 -0.329 1.00 92.75 80 ALA A O 1
ATOM 630 N N . VAL A 1 81 ? 3.557 1.015 -1.308 1.00 94.50 81 VAL A N 1
ATOM 631 C CA . VAL A 1 81 ? 4.870 1.663 -1.223 1.00 94.50 81 VAL 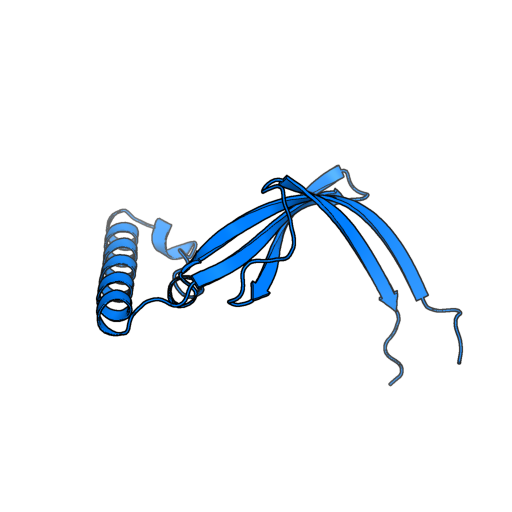A CA 1
ATOM 632 C C . VAL A 1 81 ? 4.763 2.845 -0.267 1.00 94.50 81 VAL A C 1
ATOM 634 O O . VAL A 1 81 ? 3.857 3.667 -0.394 1.00 94.50 81 VAL A O 1
ATOM 637 N N . ASP A 1 82 ? 5.682 2.919 0.689 1.00 92.94 82 ASP A N 1
ATOM 638 C CA . ASP A 1 82 ? 5.813 4.045 1.612 1.00 92.94 82 ASP A CA 1
ATOM 639 C C . ASP A 1 82 ? 6.390 5.270 0.886 1.00 92.94 82 ASP A C 1
ATOM 641 O O . ASP A 1 82 ? 7.452 5.176 0.271 1.00 92.94 82 ASP A O 1
ATOM 645 N N . LEU A 1 83 ? 5.686 6.404 0.939 1.00 94.31 83 LEU A N 1
ATOM 646 C CA . LEU A 1 83 ? 6.107 7.670 0.330 1.00 94.31 83 LEU A CA 1
ATOM 647 C C . LEU A 1 83 ? 6.600 8.694 1.368 1.00 94.31 83 LEU A C 1
ATOM 649 O O . LEU A 1 83 ? 7.034 9.775 0.978 1.00 94.31 83 LEU A O 1
ATOM 653 N N . GLY A 1 84 ? 6.565 8.365 2.664 1.00 91.75 84 GLY A N 1
ATOM 654 C CA . GLY A 1 84 ? 7.026 9.230 3.753 1.00 91.75 84 GLY A CA 1
ATOM 655 C C . GLY A 1 84 ? 5.948 10.134 4.364 1.00 91.75 84 GLY A C 1
ATOM 656 O O . GLY A 1 84 ? 4.750 9.932 4.175 1.00 91.75 84 GLY A O 1
ATOM 657 N N . GLU A 1 85 ? 6.379 11.115 5.164 1.00 90.00 85 GLU A N 1
ATOM 658 C CA . GLU A 1 85 ? 5.490 12.042 5.898 1.00 90.00 85 GLU A CA 1
ATOM 659 C C . GLU A 1 85 ? 5.121 13.299 5.082 1.00 90.00 85 GLU A C 1
ATOM 661 O O . GLU A 1 85 ? 4.133 13.970 5.383 1.00 90.00 85 GLU A O 1
ATOM 666 N N . GLU A 1 86 ? 5.892 13.623 4.040 1.00 91.56 86 GLU A N 1
ATOM 667 C CA . GLU A 1 86 ? 5.669 14.800 3.195 1.00 91.56 86 GLU A CA 1
ATOM 668 C C . GLU A 1 86 ? 4.750 14.486 2.003 1.00 91.56 86 GLU A C 1
ATOM 670 O O . GLU A 1 86 ? 4.800 13.372 1.472 1.00 91.56 86 GLU A O 1
ATOM 675 N N . PRO A 1 87 ? 3.926 15.452 1.542 1.00 90.75 87 PRO A N 1
ATOM 676 C CA . PRO A 1 87 ? 3.092 15.257 0.363 1.00 90.75 87 PRO A CA 1
ATOM 677 C C . PRO A 1 87 ? 3.959 14.896 -0.854 1.00 90.75 87 PRO A C 1
ATOM 679 O O . PRO A 1 87 ? 4.859 15.665 -1.209 1.00 90.75 87 PRO A O 1
ATOM 682 N N . PRO A 1 88 ? 3.707 13.757 -1.522 1.00 91.88 88 PRO A N 1
ATOM 683 C CA . PRO A 1 88 ? 4.513 13.349 -2.657 1.00 91.88 88 PRO A CA 1
ATOM 684 C C . PRO A 1 88 ? 4.304 14.316 -3.835 1.00 91.88 88 PRO A C 1
ATOM 686 O O . PRO A 1 88 ? 3.229 14.904 -3.975 1.00 91.88 88 PRO A O 1
ATOM 689 N N . PRO A 1 89 ? 5.295 14.469 -4.733 1.00 92.38 89 PRO A N 1
ATOM 690 C CA . PRO A 1 89 ? 5.289 15.479 -5.794 1.00 92.38 89 PRO A CA 1
ATOM 691 C C . PRO A 1 89 ? 4.397 15.090 -6.990 1.00 92.38 89 PRO A C 1
ATOM 693 O O . PRO A 1 89 ? 4.776 15.246 -8.153 1.00 92.38 89 PRO A O 1
ATOM 696 N N . PHE A 1 90 ? 3.203 14.563 -6.729 1.00 93.44 90 PHE A N 1
ATOM 697 C CA . PHE A 1 90 ? 2.233 14.170 -7.742 1.00 93.44 90 PHE A CA 1
ATOM 698 C C . PHE A 1 90 ? 1.062 15.150 -7.770 1.00 93.44 90 PHE A C 1
ATOM 700 O O . PHE A 1 90 ? 0.570 15.596 -6.741 1.00 93.44 90 PHE A O 1
ATOM 707 N N . ARG A 1 91 ? 0.593 15.478 -8.977 1.00 88.94 91 ARG A N 1
ATOM 708 C CA . ARG A 1 91 ? -0.616 16.298 -9.172 1.00 88.94 91 ARG A CA 1
ATOM 709 C C . ARG A 1 91 ? -1.911 15.488 -9.146 1.00 88.94 91 ARG A C 1
ATOM 711 O O . ARG A 1 91 ? -2.982 16.076 -9.063 1.00 88.94 91 ARG A O 1
ATOM 718 N N . LEU A 1 92 ? -1.813 14.174 -9.326 1.00 93.19 92 LEU A N 1
ATOM 719 C CA . LEU A 1 92 ? -2.944 13.262 -9.455 1.00 93.19 92 LEU A CA 1
ATOM 720 C C . LEU A 1 92 ? -2.850 12.196 -8.371 1.00 93.19 92 LEU A C 1
ATOM 722 O O . LEU A 1 92 ? -1.762 11.678 -8.124 1.00 93.19 92 LEU A O 1
ATOM 726 N N . ASP A 1 93 ? -3.998 11.801 -7.829 1.00 92.25 93 ASP A N 1
ATOM 727 C CA . ASP A 1 93 ? -4.079 10.699 -6.866 1.00 92.25 93 ASP A CA 1
ATOM 728 C C . ASP A 1 93 ? -3.890 9.334 -7.538 1.00 92.25 93 ASP A C 1
ATOM 730 O O . ASP A 1 93 ? -3.505 8.372 -6.891 1.00 92.25 93 ASP A O 1
ATOM 734 N N . ASN A 1 94 ? -4.146 9.228 -8.845 1.00 96.62 94 ASN A N 1
ATOM 735 C CA . ASN A 1 94 ? -3.907 8.013 -9.621 1.00 96.62 94 ASN A CA 1
ATOM 736 C C . ASN A 1 94 ? -2.759 8.253 -10.600 1.00 96.62 94 ASN A C 1
ATOM 738 O O . ASN A 1 94 ? -2.872 9.070 -11.518 1.00 96.62 94 ASN A O 1
ATOM 742 N N . VAL A 1 95 ? -1.663 7.521 -10.423 1.00 97.12 95 VAL A N 1
ATOM 743 C CA . VAL A 1 95 ? -0.449 7.639 -11.235 1.00 97.12 95 VAL A CA 1
ATOM 744 C C . VAL A 1 95 ? -0.053 6.292 -11.834 1.00 97.12 95 VAL A C 1
ATOM 746 O O . VAL A 1 95 ? -0.551 5.233 -11.450 1.00 97.12 95 VAL A O 1
ATOM 749 N N . LYS A 1 96 ? 0.843 6.315 -12.824 1.00 97.56 96 LYS A N 1
ATOM 750 C CA . LYS A 1 96 ? 1.419 5.086 -13.381 1.00 97.56 96 LYS A CA 1
ATOM 751 C C . LYS A 1 96 ? 2.488 4.548 -12.437 1.00 97.56 96 LYS A C 1
ATOM 753 O O . LYS A 1 96 ? 3.324 5.311 -11.962 1.00 97.56 96 LYS A O 1
ATOM 758 N N . ALA A 1 97 ? 2.499 3.236 -12.242 1.00 97.31 97 ALA A N 1
ATOM 759 C CA . ALA A 1 97 ? 3.554 2.535 -11.525 1.00 97.31 97 ALA A CA 1
ATOM 760 C C . ALA A 1 97 ? 4.357 1.676 -12.504 1.00 97.31 97 ALA A C 1
ATOM 762 O O . ALA A 1 97 ? 3.785 0.985 -13.351 1.00 97.31 97 ALA A O 1
ATOM 763 N N . ARG A 1 98 ? 5.684 1.702 -12.377 1.00 97.56 98 ARG A N 1
ATOM 764 C CA . ARG A 1 98 ? 6.581 0.771 -13.064 1.00 97.56 98 ARG A CA 1
ATOM 765 C C . ARG A 1 98 ? 7.276 -0.071 -12.010 1.00 97.56 98 ARG A C 1
ATOM 767 O O . ARG A 1 98 ? 7.959 0.477 -11.152 1.00 97.56 98 ARG A O 1
ATOM 774 N N . ILE A 1 99 ? 7.091 -1.380 -12.089 1.00 97.19 99 ILE A N 1
ATOM 775 C CA . ILE A 1 99 ? 7.656 -2.346 -11.155 1.00 97.19 99 ILE A CA 1
ATOM 776 C C . ILE A 1 99 ? 8.828 -3.015 -11.864 1.00 97.19 99 ILE A C 1
ATOM 778 O O . ILE A 1 99 ? 8.652 -3.575 -12.946 1.00 97.19 99 ILE A O 1
ATOM 782 N N . LEU A 1 100 ? 10.018 -2.927 -11.276 1.00 96.31 100 LEU A N 1
ATOM 783 C CA . LEU A 1 100 ? 11.215 -3.609 -11.756 1.00 96.31 100 LEU A CA 1
ATOM 784 C C . LEU A 1 100 ? 11.543 -4.719 -10.767 1.00 96.31 100 LEU A C 1
ATOM 786 O O . LEU A 1 100 ? 11.769 -4.453 -9.590 1.00 96.31 100 LEU A O 1
ATOM 790 N N . VAL A 1 101 ? 11.545 -5.953 -11.255 1.00 94.38 101 VAL A N 1
ATOM 791 C CA . VAL A 1 101 ? 11.958 -7.123 -10.484 1.00 94.38 101 VAL A CA 1
ATOM 792 C C . VAL A 1 101 ? 13.296 -7.577 -11.036 1.00 94.38 101 VAL A C 1
ATOM 794 O O . VAL A 1 101 ? 13.376 -7.977 -12.197 1.00 94.38 101 VAL A O 1
ATOM 797 N N . GLU A 1 102 ? 14.338 -7.487 -10.217 1.00 94.81 102 GLU A N 1
ATOM 798 C CA . GLU A 1 102 ? 15.668 -8.009 -10.520 1.00 94.81 102 GLU A CA 1
ATOM 799 C C . GLU A 1 102 ? 15.892 -9.278 -9.695 1.00 94.81 102 GLU A C 1
ATOM 801 O O . GLU A 1 102 ? 15.808 -9.257 -8.471 1.00 94.81 102 GLU A O 1
ATOM 806 N N . ILE A 1 103 ? 16.145 -10.390 -10.379 1.00 94.00 103 ILE A N 1
ATOM 807 C CA . ILE A 1 103 ? 16.521 -11.672 -9.785 1.00 94.00 103 ILE A CA 1
ATOM 808 C C . ILE A 1 103 ? 18.019 -11.839 -10.016 1.00 94.00 103 ILE A C 1
ATOM 810 O O . ILE A 1 103 ? 18.470 -11.768 -11.161 1.00 94.00 103 ILE A O 1
ATOM 814 N N . TYR A 1 104 ? 18.776 -12.058 -8.950 1.00 93.19 104 TYR A N 1
ATOM 815 C CA . TYR A 1 104 ? 20.218 -12.268 -8.992 1.00 93.19 104 TYR A CA 1
ATOM 816 C C . TYR A 1 104 ? 20.627 -13.263 -7.900 1.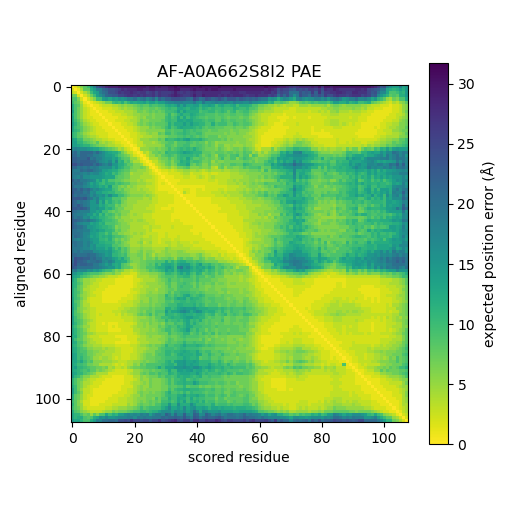00 93.19 104 TYR A C 1
ATOM 818 O O . TYR A 1 104 ? 19.914 -13.417 -6.910 1.00 93.19 104 TYR A O 1
ATOM 826 N N . GLU A 1 105 ? 21.735 -13.973 -8.104 1.00 90.25 105 GLU A N 1
ATOM 827 C CA . GLU A 1 105 ? 22.350 -14.796 -7.054 1.00 90.25 105 GLU A CA 1
ATOM 828 C C . GLU A 1 105 ? 23.187 -13.909 -6.128 1.00 90.25 105 GLU A C 1
ATOM 830 O O . GLU A 1 105 ? 23.853 -12.989 -6.610 1.00 90.25 105 GLU A O 1
ATOM 835 N N . ASP A 1 106 ? 23.144 -14.184 -4.823 1.00 82.62 106 ASP A N 1
ATOM 836 C CA . ASP A 1 106 ? 24.036 -13.537 -3.860 1.00 82.62 106 ASP A CA 1
ATOM 837 C C . ASP A 1 106 ? 25.468 -14.056 -4.072 1.00 82.62 106 ASP A C 1
ATOM 839 O O . ASP A 1 106 ? 25.672 -15.255 -4.292 1.00 82.62 106 ASP A O 1
ATOM 843 N N . GLU A 1 107 ? 26.448 -13.154 -4.079 1.00 73.56 107 GLU A N 1
ATOM 844 C CA . GLU A 1 107 ? 27.866 -13.520 -4.166 1.00 73.56 107 GLU A CA 1
ATOM 845 C C . GLU A 1 107 ? 28.383 -13.736 -2.735 1.00 73.56 107 GLU A C 1
ATOM 847 O O . GLU A 1 107 ? 29.003 -12.839 -2.166 1.00 73.56 107 GLU A O 1
ATOM 852 N N . ASP A 1 108 ? 28.092 -14.904 -2.150 1.00 60.72 108 ASP A N 1
ATOM 853 C CA . ASP A 1 108 ? 28.834 -15.402 -0.976 1.00 60.72 108 ASP A CA 1
ATOM 854 C C . ASP A 1 108 ? 30.274 -15.799 -1.362 1.00 60.72 108 ASP A C 1
ATOM 856 O O . ASP A 1 108 ? 30.453 -16.527 -2.375 1.00 60.72 108 ASP A O 1
#

pLDDT: mean 88.7, std 11.1, range [45.0, 98.12]

Solvent-accessible surface area (backbone atoms only — not comparable to full-atom values): 6570 Å² total; per-residue (Å²): 134,80,76,86,57,62,48,78,48,80,44,69,34,38,21,42,54,45,83,44,54,52,80,52,71,78,67,70,89,51,79,70,34,68,72,40,77,65,40,36,53,52,46,52,52,51,49,52,56,51,51,54,58,39,61,77,71,54,80,50,60,23,32,32,29,46,34,39,36,62,52,98,88,70,46,81,48,75,51,76,42,85,59,46,68,56,86,66,101,62,96,57,53,69,42,82,34,77,47,77,47,77,49,65,75,82,89,125

Radius of gyration: 19.2 Å; Cα contacts (8 Å, |Δi|>4): 154; chains: 1; bounding box: 50×33×39 Å

Secondary structure (DSSP, 8-state):
--GGGEEEEEEEEEEEEEEEEGGGGG----GGGGSSHHHHHHHHHHHHHHHHHHHHH-PPEEEEEEEEEE-TTS-EEEEEEEEESSPPS-SSSEEEEEEEEEEE----

Foldseek 3Di:
DCPPFKDKDKWKWKWFKDKDFPQCVPLDDDPQCVVDPVSVVVSVVVSVVSVVVCVVVDTQIWMKIFTWTADPVRDIDTDIDTPGRDDDPDPDRMDMDMDMDMDGDDDD

Sequence (108 aa):
MNESKKRISIFTGQARIGEILGELTSIQLRPEDFSSPVALQMAISRIYNALLKSLEKGFKKKYVAEVRFTDALGNNVVFAVDLGEEPPPFRLDNVKARILVEIYEDED

Mean predicted aligned error: 7.74 Å